Protein AF-A0A2A2D121-F1 (afdb_monomer)

Mean predicted aligned error: 10.48 Å

pLDDT: mean 82.38, std 17.89, range [41.59, 98.06]

Organism: NCBI:txid1940

Solvent-accessible surface area (backbone atoms only — not comparable to full-atom values): 6343 Å² total; per-residue (Å²): 136,94,72,66,56,77,63,57,75,52,57,77,54,55,78,69,46,85,53,64,68,61,28,53,53,54,48,52,51,39,63,70,34,43,65,59,46,51,50,55,53,49,53,54,52,25,52,56,45,39,56,44,42,76,73,66,46,48,46,59,55,50,6,66,74,74,73,53,49,43,69,54,38,45,34,37,55,72,68,54,76,92,77,79,76,86,83,84,83,89,88,82,84,84,85,89,90,77,86,89,134

Radius of gyration: 21.47 Å; Cα contacts (8 Å, |Δi|>4): 57; chains: 1; bounding box: 49×21×71 Å

Secondary structure (DSSP, 8-state):
--SPPTTGGGHHHHHH-S-HHHHHHHHHHHHHHHHHHHHHHHHHHHHHHHHHHHTT--HHHHHHHTTS-HHHHHHHHTT--S---------S---------

Structure (mmCIF, N/CA/C/O backbone):
data_AF-A0A2A2D121-F1
#
_entry.id   AF-A0A2A2D121-F1
#
loop_
_atom_site.group_PDB
_atom_site.id
_atom_site.type_symbol
_atom_site.label_atom_id
_atom_site.label_alt_id
_atom_site.label_comp_id
_atom_site.label_asym_id
_atom_site.label_entity_id
_atom_site.label_seq_id
_atom_site.pdbx_PDB_ins_code
_atom_site.Cartn_x
_atom_site.Cartn_y
_atom_site.Cartn_z
_atom_site.occupancy
_atom_site.B_iso_or_equiv
_atom_site.auth_seq_id
_atom_site.auth_comp_id
_atom_site.auth_asym_id
_atom_site.auth_atom_id
_atom_site.pdbx_PDB_model_num
ATOM 1 N N . MET A 1 1 ? -2.001 -13.315 0.250 1.00 53.53 1 MET A N 1
ATOM 2 C CA . MET A 1 1 ? -2.789 -12.919 1.438 1.00 53.53 1 MET A CA 1
ATOM 3 C C . MET A 1 1 ? -3.842 -11.921 0.987 1.00 53.53 1 MET A C 1
ATOM 5 O O . MET A 1 1 ? -3.465 -10.964 0.327 1.00 53.53 1 MET A O 1
ATOM 9 N N . THR A 1 2 ? -5.129 -12.165 1.248 1.00 71.38 2 THR A N 1
ATOM 10 C CA . THR A 1 2 ? -6.248 -11.351 0.716 1.00 71.38 2 THR A CA 1
ATOM 11 C C . THR A 1 2 ? -6.928 -10.467 1.762 1.00 71.38 2 THR A C 1
ATOM 13 O O . THR A 1 2 ? -7.726 -9.612 1.393 1.00 71.38 2 THR A O 1
ATOM 16 N N . THR A 1 3 ? -6.612 -10.650 3.045 1.00 79.94 3 THR A N 1
ATOM 17 C CA . THR A 1 3 ? -7.268 -9.958 4.165 1.00 79.94 3 THR A CA 1
ATOM 18 C C . THR A 1 3 ? -6.314 -8.928 4.785 1.00 79.94 3 THR A C 1
ATOM 20 O O . THR A 1 3 ? -5.130 -9.250 4.940 1.00 79.94 3 THR A O 1
ATOM 23 N N . PRO A 1 4 ? -6.777 -7.700 5.100 1.00 80.00 4 PRO A N 1
ATOM 24 C CA . PRO A 1 4 ? -5.963 -6.702 5.794 1.00 80.00 4 PRO A CA 1
ATOM 25 C C . PRO A 1 4 ? -5.614 -7.163 7.221 1.00 80.00 4 PRO A C 1
ATOM 27 O O . PRO A 1 4 ? -6.367 -7.934 7.805 1.00 80.00 4 PRO A O 1
ATOM 30 N N . PRO A 1 5 ? -4.497 -6.699 7.810 1.00 82.50 5 PRO A N 1
ATOM 31 C CA . PRO A 1 5 ? -4.146 -7.050 9.184 1.00 82.50 5 PRO A CA 1
ATOM 32 C C . PRO A 1 5 ? -5.154 -6.478 10.191 1.00 82.50 5 PRO A C 1
ATOM 34 O O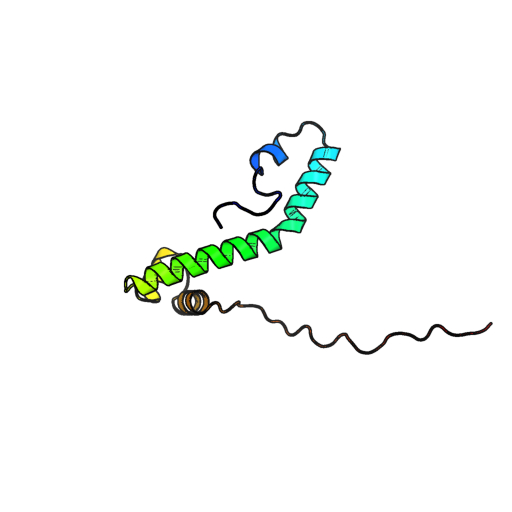 . PRO A 1 5 ? -5.745 -5.419 9.971 1.00 82.50 5 PRO A O 1
ATOM 37 N N . SER A 1 6 ? -5.303 -7.142 11.337 1.00 77.12 6 SER A N 1
ATOM 38 C CA . SER A 1 6 ? -6.051 -6.595 12.475 1.00 77.12 6 SER A CA 1
ATOM 39 C C . SER A 1 6 ? -5.448 -5.255 12.940 1.00 77.12 6 SER A C 1
ATOM 41 O O . SER A 1 6 ? -4.224 -5.104 12.914 1.00 77.12 6 SER A O 1
ATOM 43 N N . PRO A 1 7 ? -6.265 -4.270 13.361 1.00 81.00 7 PRO A N 1
ATOM 44 C CA . PRO A 1 7 ? -7.731 -4.285 13.456 1.00 81.00 7 PRO A CA 1
ATOM 45 C C . PRO A 1 7 ? -8.434 -3.720 12.206 1.00 81.00 7 PRO A C 1
ATOM 47 O O . PRO A 1 7 ? -9.597 -3.320 12.265 1.00 81.00 7 PRO A O 1
ATOM 50 N N . PHE A 1 8 ? -7.754 -3.654 11.059 1.00 83.19 8 PHE A N 1
ATOM 51 C CA . PHE A 1 8 ? -8.277 -2.965 9.876 1.00 83.19 8 PHE A CA 1
ATOM 52 C C . PHE A 1 8 ? -9.359 -3.731 9.113 1.00 83.19 8 PHE A C 1
AT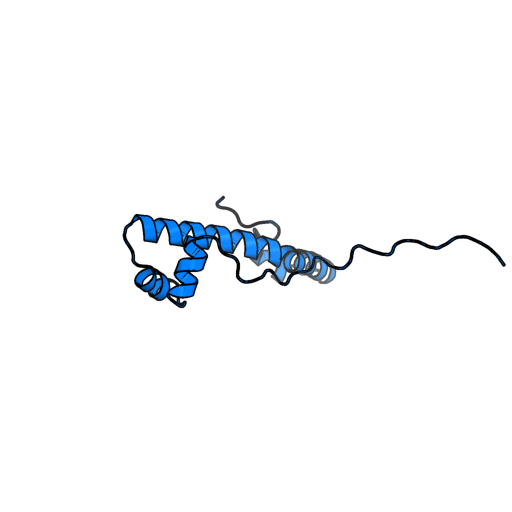OM 54 O O . PHE A 1 8 ? -10.032 -3.139 8.272 1.00 83.19 8 PHE A O 1
ATOM 61 N N . GLU A 1 9 ? -9.572 -5.009 9.428 1.00 80.31 9 GLU A N 1
ATOM 62 C CA . GLU A 1 9 ? -10.655 -5.830 8.869 1.00 80.31 9 GLU A CA 1
ATOM 63 C C . GLU A 1 9 ? -12.039 -5.185 9.062 1.00 80.31 9 GLU A C 1
ATOM 65 O O . GLU A 1 9 ? -12.909 -5.336 8.211 1.00 80.31 9 GLU A O 1
ATOM 70 N N . ASN A 1 10 ? -12.212 -4.398 10.134 1.00 78.81 10 ASN A N 1
ATOM 71 C CA . ASN A 1 10 ? -13.500 -3.855 10.569 1.00 78.81 10 ASN A CA 1
ATOM 72 C C . ASN A 1 10 ? -13.482 -2.331 10.793 1.00 78.81 10 ASN A C 1
ATOM 74 O O . ASN A 1 10 ? -14.215 -1.819 11.639 1.00 78.81 10 ASN A O 1
ATOM 78 N N . LEU A 1 11 ? -12.676 -1.583 10.025 1.00 76.25 11 LEU A N 1
ATOM 79 C CA . LEU A 1 11 ? -12.524 -0.120 10.161 1.00 76.25 11 LEU A CA 1
ATOM 80 C C . LEU A 1 11 ? -13.851 0.653 10.255 1.00 76.25 11 LEU A C 1
ATOM 82 O O . LEU A 1 11 ? -13.931 1.633 10.992 1.00 76.25 11 LEU A O 1
ATOM 86 N N . LYS A 1 12 ? -14.886 0.216 9.525 1.00 77.00 12 LYS A N 1
ATOM 87 C CA . LYS A 1 12 ? -16.213 0.850 9.520 1.00 77.00 12 LYS A CA 1
ATOM 88 C C . LYS A 1 12 ? -16.810 0.957 10.929 1.00 77.00 12 LYS A C 1
ATOM 90 O O . LYS A 1 12 ? -17.393 1.980 11.268 1.00 77.00 12 LYS A O 1
ATOM 95 N N . HIS A 1 13 ? -16.608 -0.063 11.758 1.00 80.06 13 HIS A N 1
ATOM 96 C CA . HIS A 1 13 ? -17.221 -0.145 13.079 1.00 80.06 13 HIS A CA 1
ATOM 97 C C . HIS A 1 13 ? -16.508 0.706 14.135 1.00 80.06 13 HIS A C 1
ATOM 99 O O . HIS A 1 13 ? -17.114 1.028 15.150 1.00 80.06 13 HIS A O 1
ATOM 105 N N . LEU A 1 14 ? -15.265 1.142 13.888 1.00 75.19 14 LEU A N 1
ATOM 106 C CA . LEU A 1 14 ? -14.521 1.988 14.832 1.00 75.19 14 LEU A CA 1
ATOM 107 C C . LEU A 1 14 ? -15.176 3.359 15.040 1.00 75.19 14 LEU A C 1
ATOM 109 O O . LEU A 1 14 ? -15.075 3.929 16.118 1.00 75.19 14 LEU A O 1
ATOM 113 N N . ALA A 1 15 ? -15.836 3.913 14.019 1.00 74.38 15 ALA A N 1
ATOM 114 C CA . ALA A 1 15 ? -16.494 5.217 14.123 1.00 74.38 15 ALA A CA 1
ATOM 115 C C . ALA A 1 15 ? -17.921 5.130 14.696 1.00 74.38 15 ALA A C 1
ATOM 117 O O . ALA A 1 15 ? -18.423 6.119 15.231 1.00 74.38 15 ALA A O 1
ATOM 118 N N . GLU A 1 16 ? -18.549 3.956 14.591 1.00 83.88 16 GLU A N 1
ATOM 119 C CA . GLU A 1 16 ? -19.956 3.692 14.926 1.00 83.88 16 GLU A CA 1
ATOM 120 C C . GLU A 1 16 ? -20.166 3.293 16.403 1.00 83.88 16 GLU A C 1
ATOM 122 O O . GLU A 1 16 ? -21.300 3.123 16.831 1.00 83.88 16 GLU A O 1
ATOM 127 N N . GLN A 1 17 ? -19.099 3.136 17.197 1.00 80.25 17 GLN A N 1
ATOM 128 C CA . GLN A 1 17 ? -19.195 2.760 18.614 1.00 80.25 17 GLN A CA 1
ATOM 129 C C . GLN A 1 17 ? -19.736 3.903 19.474 1.00 80.25 17 GLN A C 1
ATOM 131 O O . GLN A 1 17 ? -19.086 4.935 19.568 1.00 80.25 17 GLN A O 1
ATOM 136 N N . ASP A 1 18 ? -20.860 3.715 20.167 1.00 84.06 18 ASP A N 1
ATOM 137 C CA . ASP A 1 18 ? -21.445 4.764 21.018 1.00 84.06 18 ASP A CA 1
ATOM 138 C C . ASP A 1 18 ? -20.599 5.070 22.266 1.00 84.06 18 ASP A C 1
ATOM 140 O O . ASP A 1 18 ? -20.439 6.234 22.637 1.00 84.06 18 ASP A O 1
ATOM 144 N N . ASP A 1 19 ? -19.979 4.049 22.862 1.00 91.75 19 ASP A N 1
ATOM 145 C CA . ASP A 1 19 ? -19.088 4.197 24.016 1.00 91.75 19 ASP A CA 1
ATOM 146 C C . ASP A 1 19 ? -17.775 4.894 23.621 1.00 91.75 19 ASP A C 1
ATOM 148 O O . ASP A 1 19 ? -16.973 4.382 22.835 1.00 91.75 19 ASP A O 1
ATOM 152 N N . ALA A 1 20 ? -17.553 6.083 24.182 1.00 90.88 20 ALA A N 1
ATOM 153 C CA . ALA A 1 20 ? -16.380 6.903 23.915 1.00 90.88 20 ALA A CA 1
ATOM 154 C C . ALA A 1 20 ? -15.068 6.266 24.403 1.00 90.88 20 ALA A C 1
ATOM 156 O O . ALA A 1 20 ? -14.051 6.397 23.719 1.00 90.88 20 ALA A O 1
ATOM 157 N N . GLU A 1 21 ? -15.075 5.570 25.544 1.00 92.75 21 GLU A N 1
ATOM 158 C CA . GLU A 1 21 ? -13.874 4.925 26.084 1.00 92.75 21 GLU A CA 1
ATOM 159 C C . GLU A 1 21 ? -13.463 3.764 25.184 1.00 92.75 21 GLU A C 1
ATOM 161 O O . GLU A 1 21 ? -12.318 3.690 24.721 1.00 92.75 21 GLU A O 1
ATOM 166 N N . ARG A 1 22 ? -14.432 2.914 24.833 1.00 88.12 22 ARG A N 1
ATOM 167 C CA . ARG A 1 22 ? -14.195 1.792 23.928 1.00 88.12 22 ARG A CA 1
ATOM 168 C C . ARG A 1 22 ? -13.698 2.254 22.558 1.00 88.12 22 ARG A C 1
ATOM 170 O O . ARG A 1 22 ? -12.725 1.703 22.040 1.00 88.12 22 ARG A O 1
ATOM 177 N N . ARG A 1 23 ? -14.302 3.316 22.020 1.00 90.12 23 ARG A N 1
ATOM 178 C CA . ARG A 1 23 ? -13.894 3.939 20.755 1.00 90.12 23 ARG A CA 1
ATOM 179 C C . ARG A 1 23 ? -12.455 4.435 20.793 1.00 90.12 23 ARG A C 1
ATOM 181 O O . ARG A 1 23 ? -11.687 4.178 19.867 1.00 90.12 23 ARG A O 1
ATOM 188 N N . ALA A 1 24 ? -12.063 5.119 21.869 1.00 91.69 24 ALA A N 1
ATOM 189 C CA . ALA A 1 24 ? -10.701 5.614 22.034 1.00 91.69 24 ALA A CA 1
ATOM 190 C C . ALA A 1 24 ? -9.679 4.467 22.089 1.00 91.69 24 ALA A C 1
ATOM 192 O O . ALA A 1 24 ? -8.619 4.561 21.460 1.00 91.69 24 ALA A O 1
ATOM 193 N N . MET A 1 25 ? -9.999 3.374 22.790 1.00 91.75 25 MET A N 1
ATOM 194 C CA . MET A 1 25 ? -9.147 2.183 22.854 1.00 91.75 25 MET A CA 1
ATOM 195 C C . MET A 1 25 ? -8.965 1.530 21.479 1.00 91.75 25 MET A C 1
ATOM 197 O O . MET A 1 25 ? -7.827 1.312 21.050 1.00 91.75 25 MET A O 1
ATOM 201 N N . ASP A 1 26 ? -10.063 1.253 20.774 1.00 89.31 26 ASP A N 1
ATOM 202 C CA . ASP A 1 26 ? -10.028 0.510 19.512 1.00 89.31 26 ASP A CA 1
ATOM 203 C C . ASP A 1 26 ? -9.394 1.345 18.378 1.00 89.31 26 ASP A C 1
ATOM 205 O O . ASP A 1 26 ? -8.566 0.838 17.613 1.00 89.31 26 ASP A O 1
ATOM 209 N N . VAL A 1 27 ? -9.665 2.657 18.317 1.00 90.31 27 VAL A N 1
ATOM 210 C CA . VAL A 1 27 ? -8.979 3.571 17.383 1.00 90.31 27 VAL A CA 1
ATOM 211 C C . VAL A 1 27 ? -7.487 3.665 17.704 1.00 90.31 27 VAL A C 1
ATOM 213 O O . VAL A 1 27 ? -6.663 3.629 16.790 1.00 90.31 27 VAL A O 1
ATOM 216 N N . 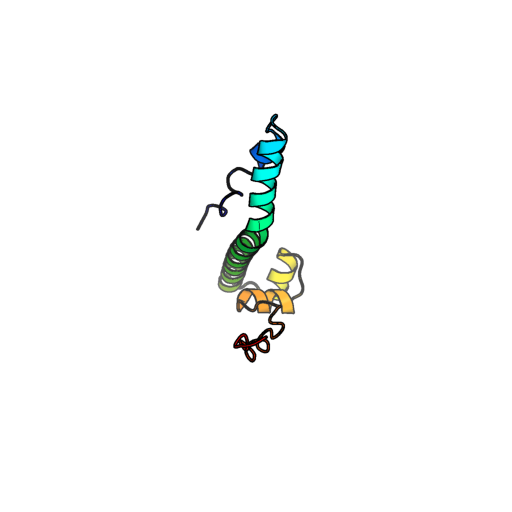SER A 1 28 ? -7.104 3.729 18.983 1.00 92.62 28 SER A N 1
ATOM 217 C CA . SER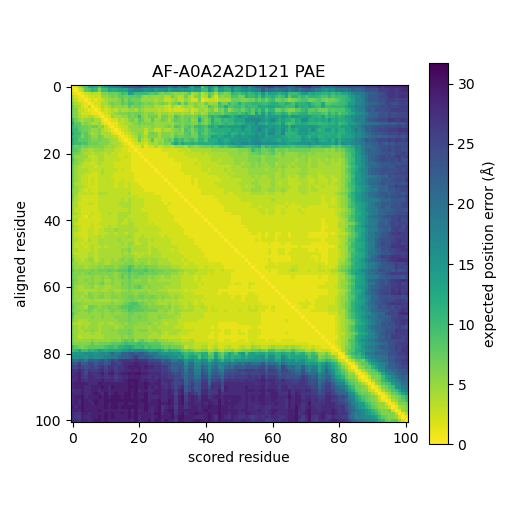 A 1 28 ? -5.687 3.744 19.372 1.00 92.62 28 SER A CA 1
ATOM 218 C C . SER A 1 28 ? -4.960 2.471 18.936 1.00 92.62 28 SER A C 1
ATOM 220 O O . SER A 1 28 ? -3.824 2.543 18.463 1.00 92.62 28 SER A O 1
ATOM 222 N N . ALA A 1 29 ? -5.605 1.307 19.053 1.00 91.12 29 ALA A N 1
ATOM 223 C CA . ALA A 1 29 ? -5.068 0.049 18.543 1.00 91.12 29 ALA A CA 1
ATOM 224 C C . ALA A 1 29 ? -4.895 0.084 17.013 1.00 91.12 29 ALA A C 1
ATOM 226 O O . ALA A 1 29 ? -3.833 -0.289 16.514 1.00 91.12 29 ALA A O 1
ATOM 227 N N . ALA A 1 30 ? -5.880 0.610 16.276 1.00 91.50 30 ALA A N 1
ATOM 228 C CA . ALA A 1 30 ? -5.784 0.770 14.825 1.00 91.50 30 ALA A CA 1
ATOM 229 C C . ALA A 1 30 ? -4.633 1.695 14.418 1.00 91.50 30 ALA A C 1
ATOM 231 O O . ALA A 1 30 ? -3.831 1.337 13.559 1.00 91.50 30 ALA A O 1
ATOM 232 N N . LEU A 1 31 ? -4.486 2.848 15.075 1.00 92.44 31 LEU A N 1
ATOM 233 C CA . LEU A 1 31 ? -3.393 3.782 14.801 1.00 92.44 31 LEU A CA 1
ATOM 234 C C . LEU A 1 31 ? -2.015 3.133 15.010 1.00 92.44 31 LEU A C 1
ATOM 236 O O . LEU A 1 31 ? -1.120 3.321 14.186 1.00 92.44 31 LEU A O 1
ATOM 240 N N . ARG A 1 32 ? -1.849 2.328 16.069 1.00 93.81 32 ARG A N 1
ATOM 241 C CA . ARG A 1 32 ? -0.597 1.593 16.331 1.00 93.81 32 ARG A CA 1
ATOM 242 C C . ARG A 1 32 ? -0.289 0.542 15.267 1.00 93.81 32 ARG A C 1
ATOM 244 O O . ARG A 1 32 ? 0.881 0.329 14.978 1.00 93.81 32 ARG A O 1
ATOM 251 N N . ALA A 1 33 ? -1.308 -0.070 14.668 1.00 91.94 33 ALA A N 1
ATOM 252 C CA . ALA A 1 33 ? -1.156 -1.089 13.631 1.00 91.94 33 ALA A CA 1
ATOM 253 C C . ALA A 1 33 ? -0.915 -0.510 12.217 1.00 91.94 33 ALA A C 1
ATOM 255 O O . ALA A 1 33 ? -0.648 -1.261 11.276 1.00 91.94 33 ALA A O 1
ATOM 256 N N . ILE A 1 34 ? -0.980 0.818 12.025 1.00 92.56 34 ILE A N 1
ATOM 257 C CA . ILE A 1 34 ? -0.759 1.460 10.713 1.00 92.56 34 ILE A CA 1
ATOM 258 C C . ILE A 1 34 ? 0.557 1.031 10.039 1.00 92.56 34 ILE A C 1
ATOM 260 O O . ILE A 1 34 ? 0.525 0.796 8.830 1.00 92.56 34 ILE A O 1
ATOM 264 N N . PRO A 1 35 ? 1.710 0.922 10.729 1.00 92.81 35 PRO A N 1
ATOM 265 C CA . PRO A 1 35 ? 2.949 0.474 10.095 1.00 92.81 35 PRO A CA 1
ATOM 266 C C . PRO A 1 35 ? 2.833 -0.920 9.464 1.00 92.81 35 PRO A C 1
ATOM 268 O O . PRO A 1 35 ? 3.308 -1.121 8.343 1.00 92.81 35 PRO A O 1
ATOM 271 N N . ASP A 1 36 ? 2.140 -1.847 10.125 1.00 91.38 36 ASP A N 1
ATOM 272 C CA . ASP A 1 36 ? 1.916 -3.203 9.617 1.00 91.38 36 ASP A CA 1
ATOM 273 C C . ASP A 1 36 ? 0.977 -3.194 8.410 1.00 91.38 36 ASP A C 1
ATOM 275 O O . ASP A 1 36 ? 1.265 -3.823 7.389 1.00 91.38 36 ASP A O 1
ATOM 279 N N . LEU A 1 37 ? -0.093 -2.392 8.461 1.00 92.62 37 LEU A N 1
ATOM 280 C CA . LEU A 1 37 ? -0.955 -2.160 7.301 1.00 92.62 37 LEU A CA 1
ATOM 281 C C . LEU A 1 37 ? -0.169 -1.570 6.125 1.00 92.62 37 LEU A C 1
ATOM 283 O O . LEU A 1 37 ? -0.319 -2.014 4.988 1.00 92.62 37 LEU A O 1
ATOM 287 N N . GLN A 1 38 ? 0.692 -0.582 6.373 1.00 92.88 38 GLN A N 1
ATOM 288 C CA . GLN A 1 38 ? 1.524 0.010 5.330 1.00 92.88 38 GLN A CA 1
ATOM 289 C C . GLN A 1 38 ? 2.486 -1.011 4.726 1.00 92.88 38 GLN A C 1
ATOM 291 O O . GLN A 1 38 ? 2.709 -0.978 3.514 1.00 92.88 38 GLN A O 1
ATOM 296 N N . LYS A 1 39 ? 3.066 -1.900 5.539 1.00 92.06 39 LYS A N 1
ATOM 297 C CA . LYS A 1 39 ? 3.913 -2.995 5.060 1.00 92.06 39 LYS A CA 1
ATOM 298 C C . LYS A 1 39 ? 3.116 -3.929 4.149 1.00 92.06 39 LYS A C 1
ATOM 300 O O . LYS A 1 39 ? 3.506 -4.113 2.998 1.00 92.06 39 LYS A O 1
ATOM 305 N N . TRP A 1 40 ? 1.963 -4.404 4.614 1.00 92.31 40 TRP A N 1
ATOM 306 C CA . TRP A 1 40 ? 1.067 -5.274 3.850 1.00 92.31 40 TRP A CA 1
ATOM 307 C C . TRP A 1 40 ? 0.639 -4.649 2.508 1.00 92.31 40 TRP A C 1
ATOM 309 O O . TRP A 1 40 ? 0.763 -5.267 1.451 1.00 92.31 40 TRP A O 1
ATOM 319 N N . LEU A 1 41 ? 0.244 -3.369 2.503 1.00 93.75 41 LEU A N 1
ATOM 320 C CA . LEU A 1 41 ? -0.101 -2.640 1.275 1.00 93.75 41 LEU A CA 1
ATOM 321 C C . LEU A 1 41 ? 1.094 -2.478 0.321 1.00 93.75 41 LEU A C 1
ATOM 323 O O . LEU A 1 41 ? 0.927 -2.518 -0.901 1.00 93.75 41 L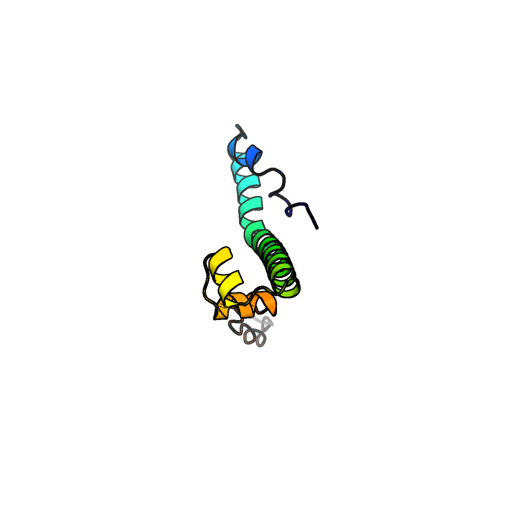EU A O 1
ATOM 327 N N . ARG A 1 42 ? 2.308 -2.271 0.849 1.00 93.88 42 ARG A N 1
ATOM 328 C CA . ARG A 1 42 ? 3.528 -2.166 0.029 1.00 93.88 42 ARG A CA 1
ATOM 329 C C . ARG A 1 42 ? 3.849 -3.486 -0.663 1.00 93.88 42 ARG A C 1
ATOM 331 O O . ARG A 1 42 ? 4.225 -3.436 -1.832 1.00 93.88 42 ARG A O 1
ATOM 338 N N . GLU A 1 43 ? 3.676 -4.611 0.023 1.00 93.50 43 GLU A N 1
ATOM 339 C CA . GLU A 1 43 ? 3.869 -5.956 -0.533 1.00 93.50 43 GLU A CA 1
ATOM 340 C C . GLU A 1 43 ? 2.870 -6.233 -1.662 1.00 93.50 43 GLU A C 1
ATOM 342 O O . GLU A 1 43 ? 3.276 -6.613 -2.760 1.00 93.50 43 GLU A O 1
ATOM 347 N N . ILE A 1 44 ? 1.583 -5.926 -1.456 1.00 94.94 44 ILE A N 1
ATOM 348 C CA . ILE A 1 44 ? 0.556 -6.042 -2.506 1.00 94.94 44 ILE A CA 1
ATOM 349 C C . ILE A 1 44 ? 0.907 -5.175 -3.714 1.00 94.94 44 ILE A C 1
ATOM 351 O O . ILE A 1 44 ? 0.872 -5.639 -4.854 1.00 94.94 44 ILE A O 1
ATOM 355 N N . ARG A 1 45 ? 1.282 -3.911 -3.480 1.00 95.56 45 ARG A N 1
ATOM 356 C CA . ARG A 1 45 ? 1.665 -3.003 -4.565 1.00 95.56 45 ARG A CA 1
ATOM 357 C C . ARG A 1 45 ? 2.876 -3.527 -5.330 1.00 95.56 45 ARG A C 1
ATOM 359 O O . ARG A 1 45 ? 2.911 -3.407 -6.550 1.00 95.56 45 ARG A O 1
ATOM 366 N N . GLN A 1 46 ? 3.874 -4.063 -4.633 1.00 95.94 46 GLN A N 1
ATOM 367 C CA . GLN A 1 46 ? 5.038 -4.662 -5.272 1.00 95.94 46 GLN A CA 1
ATOM 368 C C . GLN A 1 46 ? 4.633 -5.850 -6.150 1.00 95.94 46 GLN A C 1
ATOM 370 O O . GLN A 1 46 ? 5.045 -5.881 -7.307 1.00 95.94 46 GLN A O 1
ATOM 375 N N . GLY A 1 47 ? 3.792 -6.758 -5.647 1.00 95.75 47 GLY A N 1
ATOM 376 C CA . GLY A 1 47 ? 3.272 -7.886 -6.425 1.00 95.75 47 GLY A CA 1
ATOM 377 C C . GLY A 1 47 ? 2.555 -7.430 -7.698 1.00 95.75 47 GLY A C 1
ATOM 378 O O . GLY A 1 47 ? 2.923 -7.838 -8.794 1.00 95.75 47 GLY A O 1
ATOM 379 N N . ALA A 1 48 ? 1.629 -6.474 -7.585 1.00 96.69 48 ALA A N 1
ATOM 380 C CA . ALA A 1 48 ? 0.918 -5.923 -8.742 1.00 96.69 48 ALA A CA 1
ATOM 381 C C . ALA A 1 48 ? 1.855 -5.236 -9.757 1.00 96.69 48 ALA A C 1
ATOM 383 O O . ALA A 1 48 ? 1.653 -5.319 -10.970 1.00 96.69 48 ALA A O 1
ATOM 384 N N . VAL A 1 49 ? 2.901 -4.552 -9.278 1.00 97.19 49 VAL A N 1
ATOM 385 C CA . VAL A 1 49 ? 3.935 -3.979 -10.148 1.00 97.19 49 VAL A CA 1
ATOM 386 C C . VAL A 1 49 ? 4.701 -5.076 -10.880 1.00 97.19 49 VAL A C 1
ATOM 388 O O . VAL A 1 49 ? 4.906 -4.940 -12.084 1.00 97.19 49 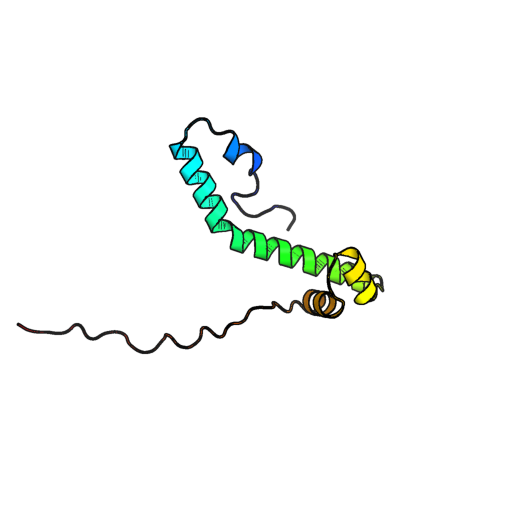VAL A O 1
ATOM 391 N N . GLN A 1 50 ? 5.097 -6.148 -10.196 1.00 96.88 50 GLN A N 1
ATOM 392 C CA . GLN A 1 50 ? 5.788 -7.280 -10.817 1.00 96.88 50 GLN A CA 1
ATOM 393 C C . GLN A 1 50 ? 4.906 -7.953 -11.872 1.00 96.88 50 GLN A C 1
ATOM 395 O O . GLN A 1 50 ? 5.339 -8.079 -13.010 1.00 96.88 50 GLN A O 1
ATOM 400 N N . GLU A 1 51 ? 3.631 -8.212 -11.578 1.00 97.44 51 GLU A N 1
ATOM 401 C CA . GLU A 1 51 ? 2.693 -8.767 -12.561 1.00 97.44 51 GLU A CA 1
ATOM 402 C C . GLU A 1 51 ? 2.572 -7.902 -13.826 1.00 97.44 51 GLU A C 1
ATOM 404 O O . GLU A 1 51 ? 2.545 -8.419 -14.943 1.00 97.44 51 GLU A O 1
ATOM 409 N N . MET A 1 52 ? 2.517 -6.570 -13.690 1.00 97.94 52 MET A N 1
ATOM 410 C CA . MET A 1 52 ? 2.520 -5.679 -14.858 1.00 97.94 52 MET A CA 1
ATOM 411 C C . MET A 1 52 ? 3.825 -5.782 -15.654 1.00 97.94 52 MET A C 1
ATOM 413 O O . MET A 1 52 ? 3.803 -5.736 -16.886 1.00 97.94 52 MET A O 1
ATOM 417 N N . ARG A 1 53 ? 4.963 -5.907 -14.962 1.00 97.25 53 ARG A N 1
ATOM 418 C CA . ARG A 1 53 ? 6.284 -6.065 -15.587 1.00 97.25 53 ARG A CA 1
ATOM 419 C C . ARG A 1 53 ? 6.390 -7.391 -16.335 1.00 97.25 53 ARG A C 1
ATOM 421 O O . ARG A 1 53 ? 6.874 -7.380 -17.465 1.00 97.25 53 ARG A O 1
ATOM 428 N N . ASP A 1 54 ? 5.868 -8.469 -15.766 1.00 97.12 54 ASP A N 1
ATOM 429 C CA . ASP A 1 54 ? 5.854 -9.804 -16.371 1.00 97.12 54 ASP A CA 1
ATOM 430 C C . ASP A 1 54 ? 4.964 -9.855 -17.621 1.00 97.12 54 ASP A C 1
ATOM 432 O O . ASP A 1 54 ? 5.277 -10.539 -18.591 1.00 97.12 54 ASP A O 1
ATOM 436 N N . ARG A 1 55 ? 3.904 -9.036 -17.663 1.00 97.75 55 ARG A N 1
ATOM 437 C CA . ARG A 1 55 ? 3.066 -8.815 -18.859 1.00 97.75 55 ARG A CA 1
ATOM 438 C C . ARG A 1 55 ? 3.711 -7.896 -19.909 1.00 97.75 55 ARG A C 1
ATOM 440 O O . ARG A 1 55 ? 3.060 -7.528 -20.884 1.00 97.75 55 ARG A O 1
ATOM 447 N N . GLY A 1 56 ? 4.967 -7.490 -19.717 1.00 97.81 56 GLY A N 1
ATOM 448 C CA . GLY A 1 56 ? 5.738 -6.688 -20.669 1.00 97.81 56 GLY A CA 1
ATOM 449 C C . GLY A 1 56 ? 5.611 -5.170 -20.506 1.00 97.81 56 GLY A C 1
ATOM 450 O O . GLY A 1 56 ? 6.169 -4.422 -21.312 1.00 97.81 56 GLY A O 1
ATOM 451 N N . ALA A 1 57 ? 4.926 -4.665 -19.473 1.00 97.56 57 ALA A N 1
ATOM 452 C CA . ALA A 1 57 ? 4.821 -3.221 -19.265 1.00 97.56 57 ALA A CA 1
ATOM 453 C C . ALA A 1 57 ? 6.190 -2.611 -18.931 1.00 97.56 57 ALA A C 1
ATOM 455 O O . ALA A 1 57 ? 6.929 -3.120 -18.090 1.00 97.56 57 ALA A O 1
ATOM 456 N N . SER A 1 58 ? 6.531 -1.464 -19.527 1.00 98.06 58 SER A N 1
ATOM 457 C CA . SER A 1 58 ? 7.748 -0.721 -19.170 1.00 98.06 58 SER A CA 1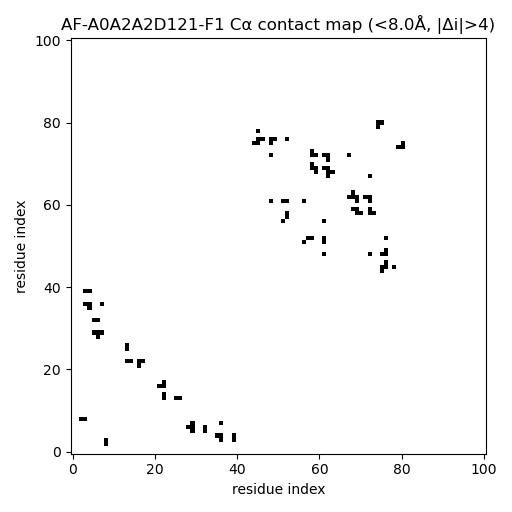
ATOM 458 C C . SER A 1 58 ? 7.625 -0.071 -17.780 1.00 98.06 58 SER A C 1
ATOM 460 O O . SER A 1 58 ? 6.524 0.252 -17.337 1.00 98.06 58 SER A O 1
ATOM 462 N N . HIS A 1 59 ? 8.743 0.203 -17.094 1.00 97.44 59 HIS A N 1
ATOM 463 C CA . HIS A 1 59 ? 8.718 0.950 -15.824 1.00 97.44 59 HIS A CA 1
ATOM 464 C C . HIS A 1 59 ? 8.050 2.329 -15.961 1.00 97.44 59 HIS A C 1
ATOM 466 O O . HIS A 1 59 ? 7.424 2.802 -15.021 1.00 97.44 59 HIS A O 1
ATOM 472 N N . ALA A 1 60 ? 8.157 2.969 -17.132 1.00 97.75 60 ALA A N 1
ATOM 473 C CA . ALA A 1 60 ? 7.469 4.227 -17.415 1.00 97.75 60 ALA A CA 1
ATOM 474 C C . ALA A 1 60 ? 5.949 4.033 -17.559 1.00 97.75 60 ALA A C 1
ATOM 476 O O . ALA A 1 60 ? 5.178 4.844 -17.052 1.00 97.75 60 ALA A O 1
ATOM 477 N N . GLY A 1 61 ? 5.518 2.939 -18.198 1.00 98.06 61 GLY A N 1
ATOM 478 C CA . GLY A 1 61 ? 4.106 2.566 -18.290 1.00 98.06 61 GLY A CA 1
ATOM 479 C C . GLY A 1 61 ? 3.502 2.284 -16.916 1.00 98.06 61 GLY A C 1
ATOM 480 O O . GLY A 1 61 ? 2.484 2.871 -16.565 1.00 98.06 61 GLY A O 1
ATOM 481 N N . VAL A 1 62 ? 4.187 1.480 -16.098 1.00 97.88 62 VAL A N 1
ATOM 482 C CA . VAL A 1 62 ? 3.787 1.217 -14.706 1.00 97.88 62 VAL A CA 1
ATOM 483 C C . VAL A 1 62 ? 3.699 2.516 -13.905 1.00 97.88 62 VAL A C 1
ATOM 485 O O . VAL A 1 62 ? 2.707 2.753 -13.224 1.00 97.88 62 VAL A O 1
ATOM 488 N N . ALA A 1 63 ? 4.708 3.384 -14.015 1.00 97.69 63 ALA A N 1
ATOM 489 C CA . ALA A 1 63 ? 4.750 4.664 -13.315 1.00 97.69 63 ALA A CA 1
ATOM 490 C C . ALA A 1 63 ? 3.546 5.561 -13.640 1.00 97.69 63 ALA A C 1
ATOM 492 O O . ALA A 1 63 ? 2.979 6.168 -12.732 1.00 97.69 63 ALA A O 1
ATOM 493 N N . LYS A 1 64 ? 3.115 5.586 -14.909 1.00 97.75 64 LYS A N 1
ATOM 494 C CA . LYS A 1 64 ? 1.909 6.301 -15.342 1.00 97.75 64 LYS A CA 1
ATOM 495 C C . LYS A 1 64 ? 0.640 5.734 -14.698 1.00 97.75 64 LYS A C 1
ATOM 497 O O . LYS A 1 64 ? -0.213 6.511 -14.290 1.00 97.75 64 LYS A O 1
ATOM 502 N N . VAL A 1 65 ? 0.528 4.408 -14.587 1.00 97.31 65 VAL A N 1
ATOM 503 C CA . VAL A 1 65 ? -0.642 3.735 -13.994 1.00 97.31 65 VAL A CA 1
ATOM 504 C C . VAL A 1 65 ? -0.768 4.033 -12.500 1.00 97.31 65 VAL A C 1
ATOM 506 O O . VAL A 1 65 ? -1.851 4.374 -12.039 1.00 97.31 65 VAL A O 1
ATOM 509 N N . ILE A 1 66 ? 0.329 3.936 -11.743 1.00 95.12 66 ILE A N 1
ATOM 510 C CA . ILE A 1 66 ? 0.297 4.090 -10.276 1.00 95.12 66 ILE A CA 1
ATOM 511 C C . ILE A 1 66 ? 0.585 5.522 -9.795 1.00 95.12 66 ILE A C 1
ATOM 513 O O . ILE A 1 66 ? 0.752 5.739 -8.597 1.00 95.12 66 ILE A O 1
ATOM 517 N N . GLY A 1 67 ? 0.695 6.488 -10.714 1.00 96.12 67 GLY A N 1
ATOM 518 C CA . GLY A 1 67 ? 0.905 7.902 -10.391 1.00 96.12 67 GLY A CA 1
ATOM 519 C C . GLY A 1 67 ? 2.239 8.193 -9.694 1.00 96.12 67 GLY A C 1
ATOM 520 O O . GLY A 1 67 ? 2.278 8.905 -8.694 1.00 96.12 67 GLY A O 1
ATOM 521 N N . THR A 1 68 ? 3.348 7.627 -10.180 1.00 95.69 68 THR A N 1
ATOM 522 C CA . THR A 1 68 ? 4.685 7.843 -9.595 1.00 95.69 68 THR A CA 1
ATOM 523 C C . THR A 1 68 ? 5.761 8.081 -10.658 1.00 95.69 68 THR A C 1
ATOM 525 O O . THR A 1 68 ? 5.468 8.141 -11.848 1.00 95.69 68 THR A O 1
ATOM 528 N N . SER A 1 69 ? 7.024 8.249 -10.254 1.00 96.81 69 SER A N 1
ATOM 529 C CA . SER A 1 69 ? 8.142 8.392 -11.195 1.00 96.81 69 SER A CA 1
ATOM 530 C C . SER A 1 69 ? 8.608 7.036 -11.740 1.00 96.81 69 SER A C 1
ATOM 532 O O . SER A 1 69 ? 8.503 6.006 -11.072 1.00 96.81 69 SER A O 1
ATOM 534 N N . ARG A 1 70 ? 9.210 7.021 -12.938 1.00 97.06 70 ARG A N 1
ATOM 535 C CA . ARG A 1 70 ? 9.818 5.806 -13.518 1.00 97.06 70 ARG A CA 1
ATOM 536 C C . ARG A 1 70 ? 10.816 5.146 -12.562 1.00 97.06 70 ARG A C 1
ATOM 538 O O . ARG A 1 70 ? 10.777 3.932 -12.382 1.00 97.06 70 ARG A O 1
ATOM 545 N N . ALA A 1 71 ? 11.694 5.947 -11.957 1.00 96.31 71 ALA A N 1
ATOM 546 C CA . ALA A 1 71 ? 12.688 5.461 -11.003 1.00 96.31 71 ALA A CA 1
ATOM 547 C C . ALA A 1 71 ? 12.019 4.818 -9.781 1.00 96.31 71 ALA A C 1
ATOM 549 O O . ALA A 1 71 ? 12.456 3.769 -9.311 1.00 96.31 71 ALA A O 1
ATOM 550 N N . ARG A 1 72 ? 10.912 5.399 -9.298 1.00 95.25 72 ARG A N 1
ATOM 551 C CA . ARG A 1 72 ? 10.178 4.826 -8.172 1.00 95.25 72 ARG A CA 1
ATOM 552 C C . ARG A 1 72 ? 9.478 3.521 -8.542 1.00 95.25 72 ARG A C 1
ATOM 554 O O . ARG A 1 72 ? 9.527 2.582 -7.754 1.00 95.25 72 ARG A O 1
ATOM 561 N N . ALA A 1 73 ? 8.885 3.430 -9.731 1.00 96.31 73 ALA A N 1
ATOM 562 C CA . ALA A 1 73 ? 8.294 2.187 -10.227 1.00 96.31 73 ALA A CA 1
ATOM 563 C C . ALA A 1 73 ? 9.333 1.056 -10.328 1.00 96.31 73 ALA A C 1
ATOM 565 O O . ALA A 1 73 ? 9.041 -0.073 -9.944 1.00 96.31 73 ALA A O 1
ATOM 566 N N . GLN A 1 74 ? 10.556 1.368 -10.769 1.00 96.06 74 GLN A N 1
ATOM 567 C CA . GLN A 1 74 ? 11.667 0.413 -10.776 1.00 96.06 74 GLN A CA 1
ATOM 568 C C . GLN A 1 74 ? 12.032 -0.062 -9.365 1.00 96.06 74 GLN A C 1
ATOM 570 O O . G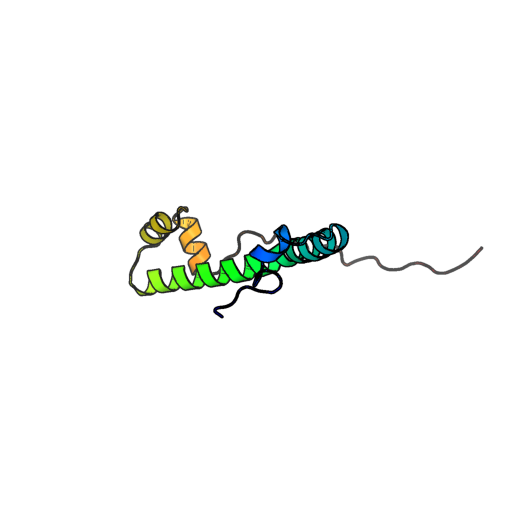LN A 1 74 ? 12.057 -1.262 -9.114 1.00 96.06 74 GLN A O 1
ATOM 575 N N . GLN A 1 75 ? 12.242 0.861 -8.423 1.00 95.69 75 GLN A N 1
ATOM 576 C CA . GLN A 1 75 ? 12.549 0.496 -7.036 1.00 95.69 75 GLN A CA 1
ATOM 577 C C . GLN A 1 75 ? 11.464 -0.385 -6.409 1.00 95.69 75 GLN A C 1
ATOM 579 O O . GLN A 1 75 ? 11.781 -1.289 -5.645 1.00 95.69 75 GLN A O 1
ATOM 584 N N . ILE A 1 76 ? 10.189 -0.120 -6.712 1.00 94.94 76 ILE A N 1
ATOM 585 C CA . ILE A 1 76 ? 9.074 -0.938 -6.224 1.00 94.94 76 ILE A CA 1
ATOM 586 C C . ILE A 1 76 ? 9.148 -2.349 -6.813 1.00 94.94 76 ILE A C 1
ATOM 588 O O . ILE A 1 76 ? 9.013 -3.303 -6.056 1.00 94.94 76 ILE A O 1
ATOM 592 N N . ALA A 1 77 ? 9.399 -2.493 -8.119 1.00 94.00 77 ALA A N 1
ATOM 593 C CA . ALA A 1 77 ? 9.537 -3.805 -8.757 1.00 94.00 77 ALA A CA 1
ATOM 594 C C . ALA A 1 77 ? 10.666 -4.639 -8.120 1.00 94.00 77 ALA A C 1
ATOM 596 O O . ALA A 1 77 ? 10.504 -5.836 -7.888 1.00 94.00 77 ALA A O 1
ATOM 597 N N . GLU A 1 78 ? 11.773 -3.979 -7.777 1.00 92.94 78 GLU A N 1
ATOM 598 C CA . GLU A 1 78 ? 12.958 -4.561 -7.133 1.00 92.94 78 GLU A CA 1
ATOM 599 C C . GLU A 1 78 ? 12.805 -4.761 -5.610 1.00 92.94 78 GLU A C 1
ATOM 601 O O . GLU A 1 78 ? 13.752 -5.186 -4.953 1.00 92.94 78 GLU A O 1
ATOM 606 N N . GLY A 1 79 ? 11.659 -4.403 -5.018 1.00 89.25 79 GLY A N 1
ATOM 607 C CA . GLY A 1 79 ? 11.436 -4.502 -3.570 1.00 89.25 79 GLY A CA 1
ATOM 608 C C . GLY A 1 79 ? 12.272 -3.536 -2.725 1.00 89.25 79 GLY A C 1
ATOM 609 O O . GLY A 1 79 ? 12.424 -3.720 -1.518 1.00 89.25 79 GLY A O 1
ATOM 610 N N . ARG A 1 80 ? 12.826 -2.477 -3.325 1.00 85.50 80 ARG A N 1
ATOM 611 C CA . ARG A 1 80 ? 13.653 -1.490 -2.622 1.00 85.50 80 ARG A CA 1
ATOM 612 C C . ARG A 1 80 ? 12.781 -0.503 -1.842 1.00 85.50 80 ARG A C 1
ATOM 614 O O . ARG A 1 80 ? 12.067 0.347 -2.397 1.00 85.50 80 ARG A O 1
ATOM 621 N N . ALA A 1 81 ? 12.879 -0.580 -0.518 1.00 68.69 81 ALA A N 1
ATOM 622 C CA . ALA A 1 81 ? 12.322 0.417 0.383 1.00 68.69 81 ALA A CA 1
ATOM 623 C C . ALA A 1 81 ? 13.191 1.687 0.385 1.00 68.69 81 ALA A C 1
ATOM 625 O O . ALA A 1 81 ? 14.397 1.644 0.610 1.00 68.69 81 ALA A O 1
ATOM 626 N N . THR A 1 82 ? 12.571 2.847 0.176 1.00 64.88 82 THR A N 1
ATOM 627 C CA . THR A 1 82 ? 13.188 4.145 0.463 1.00 64.88 82 THR A CA 1
ATOM 628 C C . THR A 1 82 ? 13.075 4.385 1.965 1.00 64.88 82 THR A C 1
ATOM 630 O O . THR A 1 82 ? 12.017 4.808 2.430 1.00 64.88 82 THR A O 1
ATOM 633 N N . GLY A 1 83 ? 14.111 4.043 2.733 1.00 53.91 83 GLY A N 1
ATOM 634 C CA . GLY A 1 83 ? 14.123 4.311 4.173 1.00 53.91 83 GLY A CA 1
ATOM 635 C C . GLY A 1 83 ? 14.938 3.335 5.009 1.00 53.91 83 GLY A C 1
ATOM 636 O O . GLY A 1 83 ? 14.386 2.713 5.905 1.00 53.91 83 GLY A O 1
ATOM 637 N N . LYS A 1 84 ? 16.248 3.236 4.765 1.00 45.91 84 LYS A N 1
ATOM 638 C CA . LYS A 1 84 ? 17.199 2.900 5.830 1.00 45.91 84 LYS A CA 1
ATOM 639 C C . LYS A 1 84 ? 17.884 4.212 6.209 1.00 45.91 84 LYS A C 1
ATOM 641 O O . LYS A 1 84 ? 18.891 4.578 5.614 1.00 45.91 84 LYS A O 1
ATOM 646 N N . ARG A 1 85 ? 17.307 4.974 7.146 1.00 47.25 85 ARG A N 1
ATOM 647 C CA . ARG A 1 85 ? 18.193 5.759 8.014 1.00 47.25 85 ARG A CA 1
ATOM 648 C C . ARG A 1 85 ? 18.898 4.703 8.851 1.00 47.25 85 ARG A C 1
ATOM 650 O O . ARG A 1 85 ? 18.231 3.860 9.439 1.00 47.25 85 ARG A O 1
ATOM 657 N N . ALA A 1 86 ? 20.219 4.675 8.761 1.00 45.47 86 ALA A N 1
ATOM 658 C CA . ALA A 1 86 ? 21.057 3.851 9.606 1.00 45.47 86 ALA A CA 1
ATOM 659 C C . ALA A 1 86 ? 20.778 4.225 11.068 1.00 45.47 86 ALA A C 1
ATOM 661 O O . ALA A 1 86 ? 21.282 5.238 11.541 1.00 45.47 86 ALA A O 1
ATOM 662 N N . ASP A 1 87 ? 19.925 3.463 11.741 1.00 47.06 87 ASP A N 1
ATOM 663 C CA . ASP A 1 87 ? 19.867 3.434 13.197 1.00 47.06 87 ASP A CA 1
ATOM 664 C C . ASP A 1 87 ? 20.555 2.142 13.619 1.00 47.06 87 ASP A C 1
ATOM 666 O O . ASP A 1 87 ? 19.937 1.096 13.771 1.00 47.06 87 ASP A O 1
ATOM 670 N N . ASP A 1 88 ? 21.881 2.209 13.599 1.00 46.12 88 ASP A N 1
ATOM 671 C CA . ASP A 1 88 ? 22.775 1.139 14.034 1.00 46.12 88 ASP A CA 1
ATOM 672 C C . ASP A 1 88 ? 23.980 1.785 14.731 1.00 46.12 88 ASP A C 1
ATOM 674 O O . ASP A 1 88 ? 25.126 1.603 14.340 1.00 46.12 88 ASP A O 1
ATOM 678 N N . ARG A 1 89 ? 23.688 2.698 15.672 1.00 51.31 89 ARG A N 1
ATOM 679 C CA . ARG A 1 89 ? 24.629 3.273 16.654 1.00 51.31 89 ARG A CA 1
ATOM 680 C C . ARG A 1 89 ? 23.864 3.814 17.868 1.00 51.31 89 ARG A C 1
ATOM 682 O O . ARG A 1 89 ? 23.888 5.012 18.134 1.00 51.31 89 ARG A O 1
ATOM 689 N N . ARG A 1 90 ? 23.174 2.934 18.594 1.00 48.47 90 ARG A N 1
ATOM 690 C CA . ARG A 1 90 ? 22.889 3.086 20.035 1.00 48.47 90 ARG A CA 1
ATOM 691 C C . ARG A 1 90 ? 22.829 1.705 20.679 1.00 48.47 90 ARG A C 1
ATOM 693 O O . ARG A 1 90 ? 21.811 1.312 21.230 1.00 48.47 90 ARG A O 1
ATOM 700 N N . ASP A 1 91 ? 23.929 0.980 20.566 1.00 50.94 91 ASP A N 1
ATOM 701 C CA . ASP A 1 91 ? 24.229 -0.122 21.469 1.00 50.94 91 ASP A CA 1
ATOM 702 C C . ASP A 1 91 ? 25.706 -0.003 21.842 1.00 50.94 91 ASP A C 1
ATOM 704 O O . ASP A 1 91 ? 26.578 -0.495 21.140 1.00 50.94 91 ASP A O 1
ATOM 708 N N . GLU A 1 92 ? 25.981 0.827 22.847 1.00 49.38 92 GLU A N 1
ATOM 709 C CA . GLU A 1 92 ? 27.183 0.767 23.683 1.00 49.38 92 GLU A CA 1
ATOM 710 C C . GLU A 1 92 ? 26.944 1.700 24.880 1.00 49.38 92 GLU A C 1
ATOM 712 O O . GLU A 1 92 ? 26.971 2.925 24.750 1.00 49.38 92 GLU A O 1
ATOM 717 N N . GLY A 1 93 ? 26.637 1.109 26.040 1.00 41.59 93 GLY A N 1
ATOM 718 C CA . GLY A 1 93 ? 26.601 1.825 27.318 1.00 41.59 93 GLY A CA 1
ATOM 719 C C . GLY A 1 93 ? 25.431 1.500 28.249 1.00 41.59 93 GLY A C 1
ATOM 720 O O . GLY A 1 93 ? 24.783 2.414 28.747 1.00 41.59 93 GLY A O 1
ATOM 721 N N . GLY A 1 94 ? 25.159 0.224 28.522 1.00 46.56 94 GLY A N 1
ATOM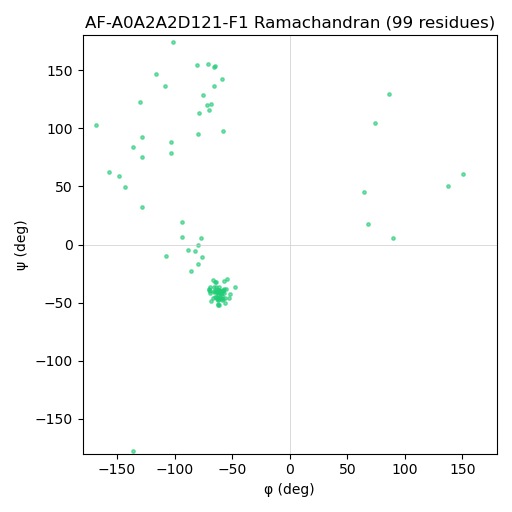 722 C CA . GLY A 1 94 ? 24.672 -0.166 29.854 1.00 46.56 94 GLY A CA 1
ATOM 723 C C . GLY A 1 94 ? 25.835 -0.758 30.661 1.00 46.56 94 GLY A C 1
ATOM 724 O O . GLY A 1 94 ? 26.864 -1.078 30.069 1.00 46.56 94 GLY A O 1
ATOM 725 N N . PRO A 1 95 ? 25.668 -1.078 31.950 1.00 53.22 95 PRO A N 1
ATOM 726 C CA . PRO A 1 95 ? 25.091 -0.317 33.057 1.00 53.22 95 PRO A CA 1
ATOM 727 C C . PRO A 1 95 ? 26.177 -0.042 34.129 1.00 53.22 95 PRO A C 1
ATOM 729 O O . PRO A 1 95 ? 27.017 -0.900 34.379 1.00 53.22 95 PRO A O 1
ATOM 732 N N . ASP A 1 96 ? 26.134 1.094 34.827 1.00 51.78 96 ASP A N 1
ATOM 733 C CA . ASP A 1 96 ? 26.838 1.222 36.115 1.00 51.78 96 ASP A CA 1
ATOM 734 C C . ASP A 1 96 ? 25.866 1.743 37.169 1.00 51.78 96 ASP A C 1
ATOM 736 O O . ASP A 1 96 ? 25.598 2.937 37.298 1.00 51.78 96 ASP A O 1
ATOM 740 N N . ALA A 1 97 ? 25.252 0.790 37.857 1.00 57.19 97 ALA A N 1
ATOM 741 C CA . ALA A 1 97 ? 24.558 1.022 39.105 1.00 57.19 97 ALA A CA 1
ATOM 742 C C . ALA A 1 97 ? 25.102 0.001 40.101 1.00 57.19 97 ALA A C 1
ATOM 744 O O . ALA A 1 97 ? 24.459 -1.005 40.404 1.00 57.19 97 ALA A O 1
ATOM 745 N N . SER A 1 98 ? 26.315 0.259 40.587 1.00 53.81 98 SER A N 1
ATOM 746 C CA . SER A 1 98 ? 26.797 -0.326 41.831 1.00 53.81 98 SER A CA 1
ATOM 747 C C . SER A 1 98 ? 27.369 0.733 42.774 1.00 53.81 98 SER A C 1
ATOM 749 O O . SER A 1 98 ? 28.338 1.406 42.455 1.00 53.81 98 SER A O 1
ATOM 751 N N . ALA A 1 99 ? 26.759 0.750 43.961 1.00 50.34 99 ALA A N 1
ATOM 752 C CA . ALA A 1 99 ? 27.351 0.974 45.279 1.00 50.34 99 ALA A CA 1
ATOM 753 C C . ALA A 1 99 ? 27.545 2.405 45.837 1.00 50.34 99 ALA A C 1
ATOM 755 O O . ALA A 1 99 ? 28.178 3.270 45.245 1.00 50.34 99 ALA A O 1
ATOM 756 N N . ASP A 1 100 ? 27.047 2.511 47.079 1.00 49.16 100 ASP A N 1
ATOM 757 C CA . ASP A 1 100 ? 27.488 3.331 48.218 1.00 49.16 100 ASP A CA 1
ATOM 758 C C . ASP A 1 100 ? 27.228 4.848 48.236 1.00 49.16 100 ASP A C 1
ATOM 760 O O . ASP A 1 100 ? 27.955 5.635 47.632 1.00 49.16 100 ASP A O 1
ATOM 764 N N . ALA A 1 101 ? 26.241 5.264 49.046 1.00 45.97 101 ALA A N 1
ATOM 765 C CA . ALA A 1 101 ? 26.454 5.902 50.364 1.00 45.97 101 ALA A CA 1
ATOM 766 C C . ALA A 1 101 ? 25.123 6.357 50.995 1.00 45.97 101 ALA A C 1
ATOM 768 O O . ALA A 1 101 ? 24.318 7.007 50.290 1.00 45.97 101 ALA A O 1
#

Foldseek 3Di:
DPAADPPVNPVVVLVVDPDPVVSVVRVVVVVVCVVVRVVVVLVVLLVVLLVCVVVVQQLCRSCVVVVHDSVVSVCSVVVHDPDDPPPPPDPDDDDDDDDDD

Sequence (101 aa):
MTTPPSPFENLKHLAEQDDAERRAMDVSAALRAIPDLQKWLREIRQGAVQEMRDRGASHAGVAKVIGTSRARAQQIAEGRATGKRADDRRDEGGPDASADA